Protein AF-A0A0E1VSP1-F1 (afdb_monomer)

Structure (mmCIF, N/CA/C/O backbone):
data_AF-A0A0E1VSP1-F1
#
_entry.id   AF-A0A0E1VSP1-F1
#
loop_
_atom_site.group_PDB
_atom_site.id
_atom_site.type_symbol
_atom_site.label_atom_id
_atom_site.label_alt_id
_atom_site.label_comp_id
_atom_site.label_asym_id
_atom_site.label_entity_id
_atom_site.label_seq_id
_atom_site.pdbx_PDB_ins_code
_atom_site.Cartn_x
_atom_site.Cartn_y
_atom_site.Cartn_z
_atom_site.occupancy
_atom_site.B_iso_or_equiv
_atom_site.auth_seq_id
_atom_site.auth_comp_id
_atom_site.auth_asym_id
_atom_site.auth_atom_id
_atom_site.pdbx_PDB_model_num
ATOM 1 N N . MET A 1 1 ? 3.714 -20.663 0.343 1.00 55.50 1 MET A N 1
ATOM 2 C CA . MET A 1 1 ? 3.458 -19.801 1.525 1.00 55.50 1 MET A CA 1
ATOM 3 C C . MET A 1 1 ? 4.155 -18.482 1.273 1.00 55.50 1 MET A C 1
ATOM 5 O O . MET A 1 1 ? 5.379 -18.453 1.283 1.00 55.50 1 MET A O 1
ATOM 9 N N . THR A 1 2 ? 3.404 -17.428 0.980 1.00 77.06 2 THR A N 1
ATOM 10 C CA . THR A 1 2 ? 3.958 -16.092 0.746 1.00 77.06 2 THR A CA 1
ATOM 11 C C . THR A 1 2 ? 4.135 -15.372 2.085 1.00 77.06 2 THR A C 1
ATOM 13 O O . THR A 1 2 ? 3.242 -15.385 2.932 1.00 77.06 2 THR A O 1
ATOM 16 N N . ILE A 1 3 ? 5.330 -14.822 2.323 1.00 86.62 3 ILE A N 1
ATOM 17 C CA . ILE A 1 3 ? 5.655 -14.083 3.551 1.00 86.62 3 ILE A CA 1
ATOM 18 C C . ILE A 1 3 ? 5.170 -12.638 3.363 1.00 86.62 3 ILE A C 1
ATOM 20 O O . ILE A 1 3 ? 5.496 -12.037 2.339 1.00 86.62 3 ILE A O 1
ATOM 24 N N . PRO A 1 4 ? 4.378 -12.071 4.292 1.00 92.94 4 PRO A N 1
ATOM 25 C CA . PRO A 1 4 ? 3.981 -10.673 4.201 1.00 92.94 4 PRO A CA 1
ATOM 26 C C . PRO A 1 4 ? 5.170 -9.736 4.436 1.00 92.94 4 PRO A C 1
ATOM 28 O O . PRO A 1 4 ? 5.939 -9.947 5.372 1.00 92.94 4 PRO A O 1
ATOM 31 N N . HIS A 1 5 ? 5.256 -8.670 3.646 1.00 95.50 5 HIS A N 1
ATOM 32 C CA . HIS A 1 5 ? 6.238 -7.598 3.799 1.00 95.50 5 HIS A CA 1
ATOM 33 C C . HIS A 1 5 ? 5.539 -6.280 4.115 1.00 95.50 5 HIS A C 1
ATOM 35 O O . HIS A 1 5 ? 4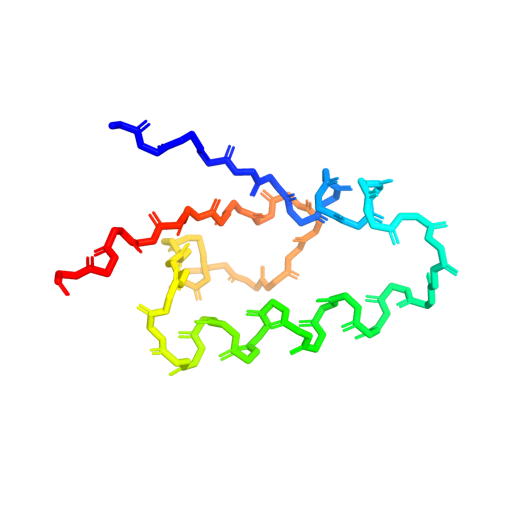.487 -5.966 3.555 1.00 95.50 5 HIS A O 1
ATOM 41 N N . THR A 1 6 ? 6.107 -5.497 5.022 1.00 96.25 6 THR A N 1
ATOM 42 C CA . THR A 1 6 ? 5.603 -4.154 5.326 1.00 96.25 6 THR A CA 1
ATOM 43 C C . THR A 1 6 ? 5.972 -3.166 4.223 1.00 96.25 6 THR A C 1
ATOM 45 O O . THR A 1 6 ? 6.989 -3.324 3.546 1.00 96.25 6 THR A O 1
ATOM 48 N N . LEU A 1 7 ? 5.185 -2.097 4.070 1.00 95.38 7 LEU A N 1
ATOM 49 C CA . LEU A 1 7 ? 5.517 -1.016 3.137 1.00 95.38 7 LEU A CA 1
ATOM 50 C C . LEU A 1 7 ? 6.923 -0.452 3.386 1.00 95.38 7 LEU A C 1
ATOM 52 O O . LEU A 1 7 ? 7.644 -0.159 2.439 1.00 95.38 7 LEU A O 1
ATOM 56 N N . LEU A 1 8 ? 7.324 -0.335 4.656 1.00 95.31 8 LEU A N 1
ATOM 57 C CA . LEU A 1 8 ? 8.655 0.128 5.038 1.00 95.31 8 LEU A CA 1
ATOM 58 C C . LEU A 1 8 ? 9.771 -0.792 4.535 1.00 95.31 8 LEU A C 1
ATOM 60 O O . LEU A 1 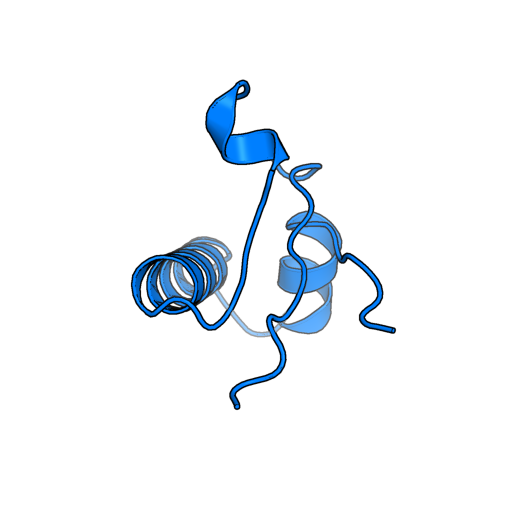8 ? 10.810 -0.305 4.096 1.00 95.31 8 LEU A O 1
ATOM 64 N N . GLU A 1 9 ? 9.586 -2.108 4.634 1.00 95.25 9 GLU A N 1
ATOM 65 C CA . GLU A 1 9 ? 10.554 -3.083 4.125 1.00 95.25 9 GLU A CA 1
ATOM 66 C C . GLU A 1 9 ? 10.655 -2.996 2.604 1.00 95.25 9 GLU A C 1
ATOM 68 O O . GLU A 1 9 ? 11.765 -2.926 2.085 1.00 95.25 9 GLU A O 1
ATOM 73 N N . ILE A 1 10 ? 9.518 -2.881 1.912 1.00 94.00 10 ILE A N 1
ATOM 74 C CA . ILE A 1 10 ? 9.463 -2.732 0.451 1.00 94.00 10 ILE A CA 1
ATOM 75 C C . ILE A 1 10 ? 10.164 -1.439 0.003 1.00 94.00 10 ILE A C 1
ATOM 77 O O . ILE A 1 10 ? 10.999 -1.465 -0.899 1.00 94.00 10 ILE A O 1
ATOM 81 N N . GLU A 1 11 ? 9.872 -0.303 0.647 1.00 94.00 11 GLU A N 1
ATOM 82 C CA . GLU A 1 11 ? 10.530 0.983 0.364 1.00 94.00 11 GLU A CA 1
ATOM 83 C C . GLU A 1 11 ? 12.046 0.912 0.580 1.00 94.00 11 GLU A C 1
ATOM 85 O O . GLU A 1 11 ? 12.813 1.449 -0.219 1.00 94.00 11 GLU A O 1
ATOM 90 N N . ARG A 1 12 ? 12.488 0.231 1.643 1.00 93.00 12 ARG A N 1
ATOM 91 C CA . ARG A 1 12 ? 13.913 0.060 1.955 1.00 93.00 12 ARG A CA 1
ATOM 92 C C . ARG A 1 12 ? 14.615 -0.890 0.999 1.00 93.00 12 ARG A C 1
ATOM 94 O O . ARG A 1 12 ? 15.769 -0.643 0.665 1.00 93.00 12 ARG A O 1
ATOM 101 N N . GLU A 1 13 ? 13.971 -1.961 0.566 1.00 91.19 13 GLU A N 1
ATOM 102 C CA . GLU A 1 13 ? 14.558 -2.894 -0.396 1.00 91.19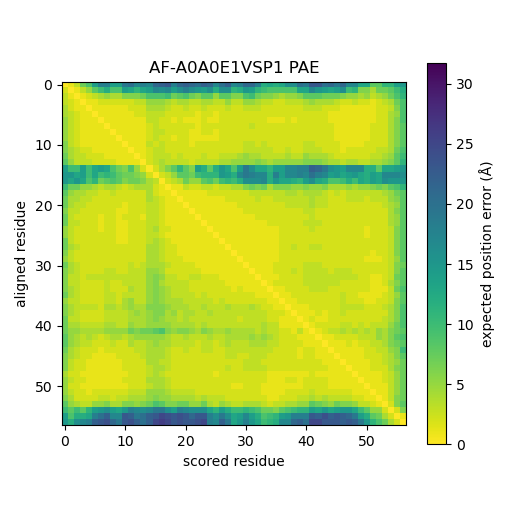 13 GLU A CA 1
ATOM 103 C C . GLU A 1 13 ? 14.735 -2.228 -1.764 1.00 91.19 13 GLU A C 1
ATOM 105 O O . GLU A 1 13 ? 15.774 -2.358 -2.409 1.00 91.19 13 GLU A O 1
ATOM 110 N N . LEU A 1 14 ? 13.762 -1.407 -2.156 1.00 87.19 14 LEU A N 1
ATOM 111 C CA . LEU A 1 14 ? 13.762 -0.658 -3.407 1.00 87.19 14 LEU A CA 1
ATOM 112 C C . LEU A 1 14 ? 14.491 0.699 -3.313 1.00 87.19 14 LEU A C 1
ATOM 114 O O . LEU A 1 14 ? 14.233 1.546 -4.165 1.00 87.19 14 LEU A O 1
ATOM 118 N N . SER A 1 15 ? 15.392 0.891 -2.327 1.00 67.19 15 SER A N 1
ATOM 119 C CA . SER A 1 15 ? 16.087 2.128 -1.855 1.00 67.19 15 SER A CA 1
ATOM 120 C C . SER A 1 15 ? 16.768 3.057 -2.891 1.00 67.19 15 SER A C 1
ATOM 122 O O . SER A 1 15 ? 17.583 3.906 -2.534 1.00 67.19 15 SER A O 1
ATOM 124 N N . VAL A 1 16 ? 16.476 2.938 -4.181 1.00 66.56 16 VAL A N 1
ATOM 125 C CA . VAL A 1 16 ? 17.091 3.695 -5.276 1.00 66.56 16 VAL A CA 1
ATOM 126 C C . VAL A 1 16 ? 16.298 4.964 -5.640 1.00 66.56 16 VAL A C 1
ATOM 128 O O . VAL A 1 16 ? 16.821 5.811 -6.359 1.00 66.56 16 VAL A O 1
ATOM 131 N N . GLY A 1 17 ? 15.062 5.151 -5.154 1.00 71.81 17 GLY A N 1
ATOM 132 C CA . GLY A 1 17 ? 14.191 6.235 -5.634 1.00 71.81 17 GLY A CA 1
ATOM 133 C C . GLY A 1 17 ? 13.256 6.869 -4.605 1.00 71.81 17 GLY A C 1
ATOM 134 O O . GLY A 1 17 ? 13.260 6.533 -3.424 1.00 71.81 17 GLY A O 1
ATOM 135 N N . ASP A 1 18 ? 12.452 7.820 -5.087 1.00 88.44 18 ASP A N 1
ATOM 136 C CA . ASP A 1 18 ? 11.403 8.492 -4.315 1.00 88.44 18 ASP A CA 1
ATOM 137 C C . ASP A 1 18 ? 10.405 7.457 -3.744 1.00 88.44 18 ASP A C 1
ATOM 139 O O . ASP A 1 18 ? 9.813 6.699 -4.523 1.00 88.44 18 ASP A O 1
ATOM 143 N N . PRO A 1 19 ? 10.165 7.427 -2.416 1.00 90.38 19 PRO A N 1
ATOM 144 C CA . PRO A 1 19 ? 9.166 6.556 -1.796 1.00 90.38 19 PRO A CA 1
ATOM 145 C C . PRO A 1 19 ? 7.772 6.656 -2.430 1.00 90.38 19 PRO A C 1
ATOM 147 O O . PRO A 1 19 ? 7.019 5.681 -2.430 1.00 90.38 19 PRO A O 1
ATOM 150 N N . ALA A 1 20 ? 7.414 7.805 -3.013 1.00 91.19 20 ALA A N 1
ATOM 151 C CA . ALA A 1 20 ? 6.159 7.970 -3.736 1.00 91.19 20 ALA A CA 1
ATOM 152 C C . ALA A 1 20 ? 6.050 7.034 -4.953 1.00 91.19 20 ALA A C 1
ATOM 154 O O . ALA A 1 20 ? 4.966 6.513 -5.221 1.00 91.19 20 ALA A O 1
ATOM 155 N N . LEU A 1 21 ? 7.157 6.761 -5.655 1.00 91.75 21 LEU A N 1
ATOM 156 C CA . LEU A 1 21 ? 7.179 5.841 -6.797 1.00 91.75 21 LEU A CA 1
ATOM 157 C C . LEU A 1 21 ? 6.977 4.392 -6.355 1.00 91.75 21 LEU A C 1
ATOM 159 O O . LEU A 1 21 ? 6.211 3.662 -6.983 1.00 91.75 21 LEU A O 1
ATOM 163 N N . VAL A 1 22 ? 7.609 3.991 -5.248 1.00 92.88 22 VAL A N 1
ATOM 164 C CA . VAL A 1 22 ? 7.417 2.655 -4.667 1.00 92.88 22 VAL A CA 1
ATOM 165 C C . VAL A 1 22 ? 5.959 2.463 -4.253 1.00 92.88 22 VAL A C 1
ATOM 167 O O . VAL A 1 22 ? 5.336 1.472 -4.625 1.00 92.88 22 VAL A O 1
ATOM 170 N N . ARG A 1 23 ? 5.372 3.445 -3.559 1.00 93.88 23 ARG A N 1
ATOM 171 C CA . ARG A 1 2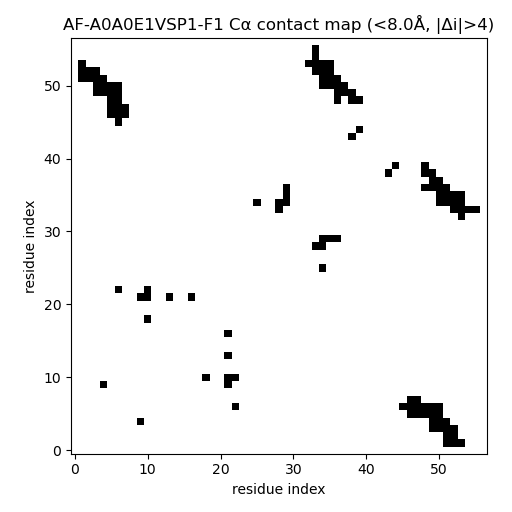3 ? 3.954 3.413 -3.166 1.00 93.88 23 ARG A CA 1
ATOM 172 C C . ARG A 1 23 ? 3.018 3.344 -4.367 1.00 93.88 23 ARG A C 1
ATOM 174 O O . ARG A 1 23 ? 2.056 2.581 -4.334 1.00 93.88 23 ARG A O 1
ATOM 181 N N . ALA A 1 24 ? 3.298 4.101 -5.427 1.00 94.06 24 ALA A N 1
ATOM 182 C CA . ALA A 1 24 ? 2.514 4.056 -6.658 1.00 94.06 24 ALA A CA 1
ATOM 183 C C . ALA A 1 24 ? 2.593 2.679 -7.339 1.00 94.06 24 ALA A C 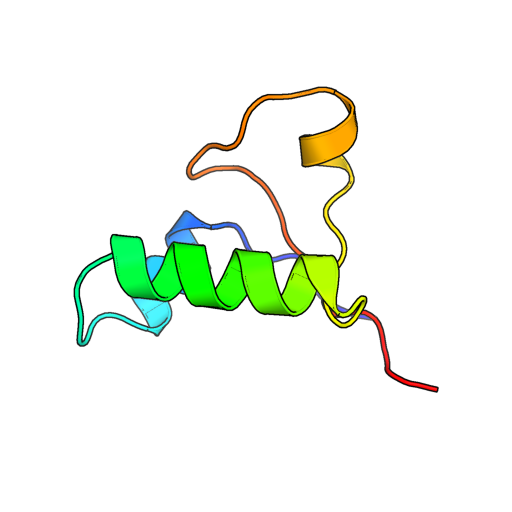1
ATOM 185 O O . ALA A 1 24 ? 1.570 2.155 -7.780 1.00 94.06 24 ALA A O 1
ATOM 186 N N . ALA A 1 25 ? 3.777 2.062 -7.377 1.00 93.38 25 ALA A N 1
ATOM 187 C CA . ALA A 1 25 ? 3.956 0.713 -7.908 1.00 93.38 25 ALA A CA 1
ATOM 188 C C . ALA A 1 25 ? 3.202 -0.336 -7.073 1.00 93.38 25 ALA A C 1
ATOM 190 O O . ALA A 1 25 ? 2.472 -1.152 -7.635 1.00 93.38 25 ALA A O 1
ATOM 191 N N . VAL A 1 26 ? 3.306 -0.276 -5.739 1.00 93.62 26 VAL A N 1
ATOM 192 C CA . VAL A 1 26 ? 2.556 -1.154 -4.823 1.00 93.62 26 VAL A CA 1
ATOM 193 C C . VAL A 1 26 ? 1.050 -0.986 -5.022 1.00 93.62 26 VAL A C 1
ATOM 195 O O . VAL A 1 26 ? 0.343 -1.982 -5.151 1.00 93.62 26 VAL A O 1
ATOM 198 N N . PHE A 1 27 ? 0.552 0.250 -5.126 1.00 94.00 27 PHE A N 1
ATOM 199 C CA . PHE A 1 27 ? -0.855 0.511 -5.439 1.00 94.00 27 PHE A CA 1
ATOM 200 C C . PHE A 1 27 ? -1.273 -0.129 -6.769 1.00 94.00 27 PHE A C 1
ATOM 202 O O . PHE A 1 27 ? -2.316 -0.776 -6.833 1.00 94.00 27 PHE A O 1
ATOM 209 N N . GLY A 1 28 ? -0.450 0.001 -7.814 1.00 94.38 28 GLY A N 1
ATOM 210 C CA . GLY A 1 28 ? -0.696 -0.635 -9.108 1.00 94.38 28 GLY A CA 1
ATOM 211 C C . GLY A 1 28 ? -0.796 -2.161 -9.010 1.00 94.38 28 GLY A C 1
ATOM 212 O O . GLY A 1 28 ? -1.710 -2.748 -9.585 1.00 94.38 28 GLY A O 1
ATOM 213 N N . LEU A 1 29 ? 0.089 -2.799 -8.238 1.00 94.31 29 LEU A N 1
ATOM 214 C CA . LEU A 1 29 ? 0.072 -4.249 -8.008 1.00 94.31 29 LEU A CA 1
ATOM 215 C C . LEU A 1 29 ? -1.153 -4.707 -7.209 1.00 94.31 29 LEU A C 1
ATOM 217 O O . LEU A 1 29 ? -1.735 -5.742 -7.534 1.00 94.31 29 LEU A O 1
ATOM 221 N N . VAL A 1 30 ? -1.568 -3.932 -6.203 1.00 94.12 30 VAL A N 1
ATOM 222 C CA . VAL A 1 30 ? -2.795 -4.198 -5.436 1.00 94.12 30 VAL A CA 1
ATOM 223 C C . VAL A 1 30 ? -4.023 -4.074 -6.329 1.00 94.12 30 VAL A C 1
ATOM 225 O O . VAL A 1 30 ? -4.861 -4.970 -6.365 1.00 94.12 30 VAL A O 1
ATOM 228 N N . HIS A 1 31 ? -4.109 -2.996 -7.108 1.00 93.06 31 HI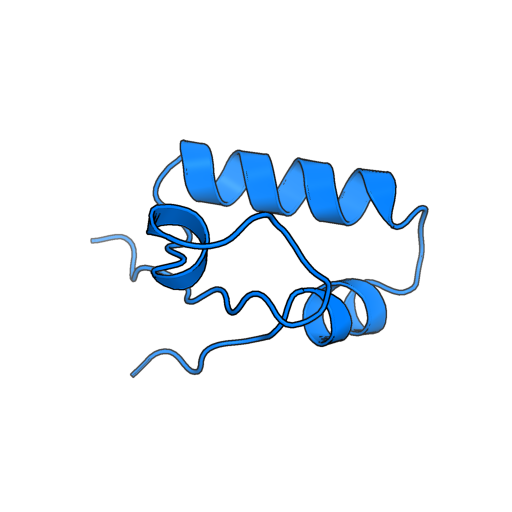S A N 1
ATOM 229 C CA . HIS A 1 31 ? -5.212 -2.778 -8.040 1.00 93.06 31 HIS A CA 1
ATOM 230 C C . HIS A 1 31 ? -5.283 -3.864 -9.127 1.00 93.06 31 HIS A C 1
ATOM 232 O O . HIS A 1 31 ? -6.372 -4.256 -9.539 1.00 93.06 31 HIS A O 1
ATOM 238 N N . ALA A 1 32 ? -4.136 -4.371 -9.586 1.00 94.00 32 ALA A N 1
ATOM 239 C CA . ALA A 1 32 ? -4.060 -5.470 -10.549 1.00 94.00 32 ALA A CA 1
ATOM 240 C C . ALA A 1 32 ? -4.338 -6.856 -9.934 1.00 94.00 32 ALA A C 1
ATOM 242 O O . ALA A 1 32 ? -4.428 -7.836 -10.670 1.00 94.00 32 ALA A O 1
ATOM 243 N N . GLY A 1 33 ? -4.473 -6.956 -8.607 1.00 92.94 33 GLY A N 1
ATOM 244 C CA . GLY A 1 33 ? -4.708 -8.222 -7.915 1.00 92.94 33 GLY A CA 1
ATOM 245 C C . GLY A 1 33 ? -3.483 -9.137 -7.855 1.00 92.94 33 GLY A C 1
ATOM 246 O O . GLY A 1 33 ? -3.650 -10.343 -7.738 1.00 92.94 33 GLY A O 1
ATOM 247 N N . HIS A 1 34 ? -2.270 -8.582 -7.958 1.00 93.00 34 HIS A N 1
ATOM 248 C CA . HIS A 1 34 ? -1.007 -9.315 -7.777 1.00 93.00 34 HIS A CA 1
ATOM 249 C C . HIS A 1 34 ? -0.495 -9.278 -6.332 1.00 93.00 34 HIS A C 1
ATOM 251 O O . HIS A 1 34 ? 0.384 -10.053 -5.945 1.00 93.00 34 HIS A O 1
ATOM 257 N N . VAL A 1 35 ? -1.026 -8.353 -5.536 1.00 94.06 35 VAL A N 1
ATOM 258 C CA . VAL A 1 35 ? -0.705 -8.175 -4.125 1.00 94.06 35 VAL A CA 1
ATOM 259 C C . VAL A 1 35 ? -2.006 -7.937 -3.366 1.00 94.06 35 VAL A C 1
ATOM 261 O O . VAL A 1 35 ? -2.850 -7.169 -3.817 1.00 94.06 35 VAL A O 1
ATOM 264 N N . ASP A 1 36 ? -2.159 -8.556 -2.199 1.00 94.62 36 ASP A N 1
ATOM 265 C CA . ASP A 1 36 ? -3.259 -8.274 -1.272 1.00 94.62 36 ASP A CA 1
ATOM 266 C C . ASP A 1 36 ? -2.724 -7.597 -0.002 1.00 94.62 36 ASP A C 1
ATOM 268 O O . ASP A 1 36 ? -1.558 -7.744 0.382 1.00 94.62 36 ASP A O 1
ATOM 272 N N . SER A 1 37 ? -3.596 -6.849 0.665 1.00 94.12 37 SER A N 1
ATOM 273 C CA . SER A 1 37 ? -3.356 -6.282 1.984 1.00 94.12 37 SER A CA 1
ATOM 274 C C . SER A 1 37 ? -4.664 -6.249 2.760 1.00 94.12 37 SER A C 1
ATOM 276 O O . SER A 1 37 ? -5.554 -5.439 2.493 1.00 94.12 37 SER A O 1
ATOM 278 N N . VAL A 1 38 ? -4.780 -7.131 3.754 1.00 91.44 38 VAL A N 1
ATOM 279 C CA . VAL A 1 38 ? -5.968 -7.166 4.618 1.00 91.44 38 VAL A CA 1
ATOM 280 C C . VAL A 1 38 ? -6.082 -5.895 5.463 1.00 91.44 38 VAL A C 1
ATOM 282 O O . VAL A 1 38 ? -7.191 -5.435 5.723 1.00 91.44 38 VAL A O 1
ATOM 285 N N . ASP A 1 39 ? -4.939 -5.305 5.828 1.00 92.25 39 ASP A N 1
ATOM 286 C CA . ASP A 1 39 ? -4.853 -4.125 6.688 1.00 92.25 39 ASP A CA 1
ATOM 287 C C . ASP A 1 39 ? -5.563 -2.919 6.040 1.00 92.25 39 ASP A C 1
ATOM 289 O O . ASP A 1 39 ? -6.271 -2.185 6.722 1.00 92.25 39 ASP A O 1
ATOM 293 N N . LEU A 1 40 ? -5.477 -2.766 4.710 1.00 92.19 40 LEU A N 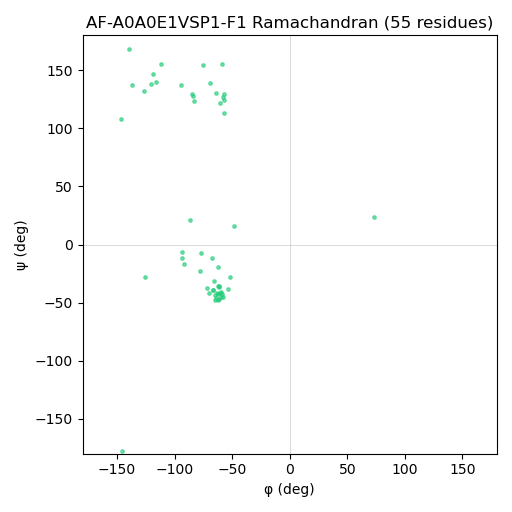1
ATOM 294 C CA . LEU A 1 40 ? -6.114 -1.664 3.969 1.00 92.19 40 LEU A CA 1
ATOM 295 C C . LEU A 1 40 ? -7.650 -1.703 3.958 1.00 92.19 40 LEU A C 1
ATOM 297 O O . LEU A 1 40 ? -8.284 -0.733 3.545 1.00 92.19 40 LEU A O 1
ATOM 301 N N . ARG A 1 41 ? -8.270 -2.809 4.386 1.00 91.38 41 ARG A N 1
ATOM 302 C CA . ARG A 1 41 ? -9.737 -2.919 4.465 1.00 91.38 41 ARG A CA 1
ATOM 303 C C . ARG A 1 41 ? -10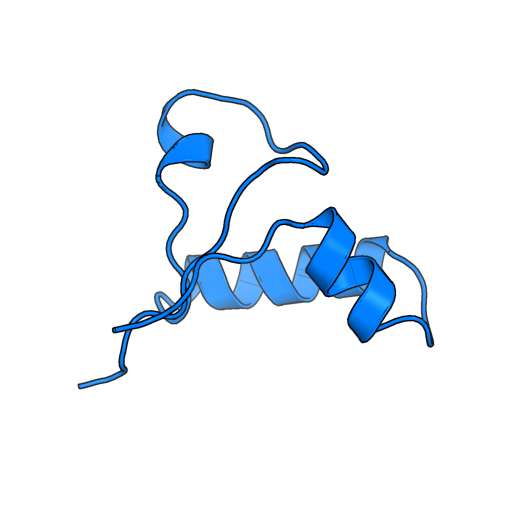.307 -2.206 5.687 1.00 91.38 41 ARG A C 1
ATOM 305 O O . ARG A 1 41 ? -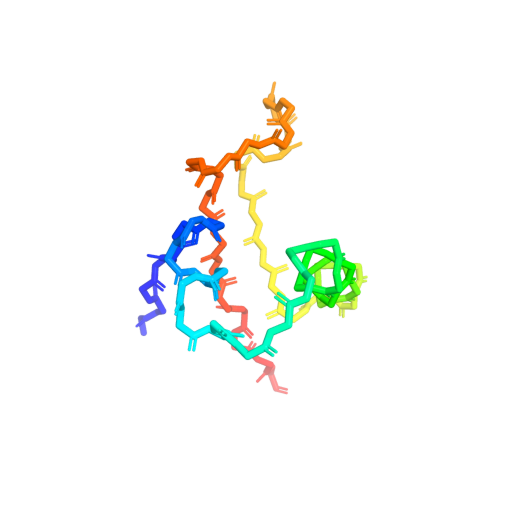11.491 -1.878 5.694 1.00 91.38 41 ARG A O 1
ATOM 312 N N . THR A 1 42 ? -9.489 -2.010 6.716 1.00 93.44 42 THR A N 1
ATOM 313 C CA . THR A 1 42 ? -9.910 -1.457 8.010 1.00 93.44 42 THR A CA 1
ATOM 314 C C . THR A 1 42 ? -9.087 -0.249 8.429 1.00 93.44 42 THR A C 1
ATOM 316 O O . THR A 1 42 ? -9.610 0.614 9.125 1.00 93.44 42 THR A O 1
ATOM 319 N N . GLU A 1 43 ? -7.832 -0.167 7.988 1.00 94.94 43 GLU A N 1
ATOM 320 C CA . GLU A 1 43 ? -6.880 0.862 8.390 1.00 94.94 43 GLU A CA 1
ATOM 321 C C . GLU A 1 43 ? -6.412 1.700 7.187 1.00 94.94 43 GLU A C 1
ATOM 323 O O . GLU A 1 43 ? -6.258 1.180 6.076 1.00 94.94 43 GLU A O 1
ATOM 328 N N . PRO A 1 44 ? -6.125 2.999 7.386 1.00 93.44 44 PRO A N 1
ATOM 329 C CA . PRO A 1 44 ? -5.425 3.802 6.392 1.00 93.44 44 PRO A CA 1
ATOM 330 C C . PRO A 1 44 ? -4.039 3.227 6.059 1.00 93.44 44 PRO A C 1
ATOM 332 O O . PRO A 1 44 ? -3.397 2.571 6.882 1.00 93.44 44 PRO A O 1
ATOM 335 N N . LEU A 1 45 ? -3.532 3.545 4.864 1.00 93.50 45 LEU A N 1
ATOM 336 C CA . LEU A 1 45 ? -2.171 3.184 4.464 1.00 93.50 45 LEU A CA 1
ATOM 337 C C . LEU A 1 45 ? -1.141 3.753 5.453 1.00 93.50 45 LEU A C 1
ATOM 339 O O . LEU A 1 45 ? -1.119 4.954 5.729 1.00 93.50 45 LEU A O 1
ATOM 343 N N . SER A 1 46 ? -0.240 2.896 5.924 1.00 95.69 46 SER A N 1
ATOM 344 C CA . SER A 1 46 ? 0.884 3.265 6.779 1.00 95.69 46 SER A CA 1
ATOM 345 C C . SER A 1 46 ? 2.145 2.496 6.383 1.00 95.69 46 SER A C 1
ATOM 347 O O . SER A 1 46 ? 2.096 1.511 5.649 1.00 95.69 46 SER A O 1
ATOM 349 N N . LEU A 1 47 ? 3.293 2.905 6.924 1.00 95.44 47 LEU A N 1
ATOM 350 C CA . LEU A 1 47 ? 4.557 2.185 6.741 1.00 95.44 47 LEU A CA 1
ATOM 351 C C . LEU A 1 47 ? 4.534 0.752 7.310 1.00 95.44 47 LEU A C 1
ATOM 353 O O . LEU A 1 47 ? 5.357 -0.072 6.918 1.00 95.44 47 LEU A O 1
ATOM 357 N N . LEU A 1 48 ? 3.595 0.458 8.215 1.00 96.44 48 LEU A N 1
ATOM 358 C CA . LEU A 1 48 ? 3.410 -0.855 8.833 1.00 96.44 48 LEU A CA 1
ATOM 359 C C . LEU A 1 48 ? 2.376 -1.720 8.105 1.00 96.44 48 LEU A C 1
ATOM 361 O O . LEU A 1 48 ? 2.218 -2.886 8.459 1.00 96.44 48 LEU A O 1
ATOM 365 N N . THR A 1 49 ? 1.680 -1.173 7.103 1.00 96.69 49 THR A N 1
ATOM 366 C CA . THR A 1 49 ? 0.733 -1.932 6.282 1.00 96.69 49 THR A CA 1
ATOM 367 C C . THR A 1 49 ? 1.460 -3.099 5.627 1.00 96.69 49 THR A C 1
ATOM 369 O O . THR A 1 49 ? 2.499 -2.908 4.988 1.00 96.69 49 THR A O 1
ATOM 372 N N . ARG A 1 50 ? 0.915 -4.305 5.800 1.00 96.25 50 ARG A N 1
ATOM 373 C CA . ARG A 1 50 ? 1.501 -5.539 5.280 1.00 96.25 50 ARG A CA 1
ATOM 374 C C . ARG A 1 50 ? 0.896 -5.895 3.935 1.00 96.25 50 ARG A C 1
ATOM 376 O O . ARG A 1 50 ? -0.321 -5.851 3.754 1.00 96.25 50 ARG A O 1
ATOM 383 N N . PHE A 1 51 ? 1.762 -6.303 3.026 1.00 95.56 51 PHE A N 1
ATOM 384 C CA . PHE A 1 51 ? 1.440 -6.720 1.675 1.00 95.56 51 PHE A CA 1
ATOM 385 C C . PHE A 1 51 ? 1.898 -8.154 1.476 1.00 95.56 51 PHE A C 1
ATOM 387 O O . PHE A 1 51 ? 2.984 -8.537 1.910 1.00 95.56 51 PHE A O 1
ATOM 394 N N . VAL A 1 52 ? 1.068 -8.952 0.818 1.00 95.25 52 VAL A N 1
ATOM 395 C CA . VAL A 1 52 ? 1.383 -10.337 0.487 1.00 95.25 52 VAL A CA 1
ATOM 396 C C . VAL A 1 52 ? 1.179 -10.548 -1.005 1.00 95.25 52 VAL A C 1
ATOM 398 O O . VAL A 1 52 ? 0.159 -10.142 -1.558 1.00 95.25 52 VAL A O 1
ATOM 401 N N . ALA A 1 53 ? 2.156 -11.165 -1.669 1.00 92.62 53 ALA A N 1
ATOM 402 C CA . ALA A 1 53 ? 1.993 -11.560 -3.060 1.00 92.62 53 ALA A CA 1
ATOM 403 C C . ALA A 1 53 ? 0.879 -12.609 -3.153 1.00 92.62 53 ALA A C 1
ATOM 405 O O . ALA A 1 53 ? 0.873 -13.599 -2.411 1.00 92.62 53 ALA A O 1
ATOM 406 N N . THR A 1 54 ? -0.059 -12.391 -4.063 1.00 88.75 54 THR A N 1
ATOM 407 C CA . THR A 1 54 ? -1.005 -13.426 -4.469 1.00 88.75 54 THR A CA 1
ATOM 408 C C . THR A 1 54 ? -0.304 -14.266 -5.525 1.00 88.75 54 THR A C 1
ATOM 410 O O . THR A 1 54 ? 0.173 -13.719 -6.521 1.00 88.75 54 THR A O 1
ATOM 413 N N . GLU A 1 55 ? -0.196 -15.578 -5.313 1.00 70.12 55 GLU A N 1
ATOM 414 C CA . GLU A 1 55 ? 0.263 -16.476 -6.374 1.00 70.12 55 GLU A CA 1
ATOM 415 C C . GLU A 1 55 ? -0.681 -16.281 -7.566 1.00 70.12 55 GLU A C 1
ATOM 417 O O . GLU A 1 55 ? -1.883 -16.529 -7.463 1.00 70.12 55 GLU A O 1
ATOM 422 N N . ALA A 1 56 ? -0.159 -15.729 -8.664 1.00 56.66 56 ALA A N 1
ATOM 423 C CA . ALA A 1 56 ? -0.893 -15.699 -9.915 1.00 56.66 56 ALA A CA 1
ATOM 424 C C . ALA A 1 56 ? -1.149 -17.160 -10.304 1.00 56.66 56 ALA A C 1
ATOM 426 O O . ALA A 1 56 ? -0.200 -17.945 -10.373 1.00 56.66 56 ALA A O 1
ATOM 427 N N . ALA A 1 57 ? -2.425 -17.516 -10.457 1.00 47.38 57 ALA A N 1
ATOM 428 C CA . ALA A 1 57 ? -2.837 -18.819 -10.966 1.00 47.38 57 ALA A CA 1
ATOM 429 C C . ALA A 1 57 ? -2.280 -19.072 -12.374 1.00 47.38 57 ALA A C 1
ATOM 431 O O . ALA A 1 57 ? -2.185 -18.093 -13.153 1.00 47.38 57 ALA A O 1
#

Sequence (57 aa):
MTIPHTLLEIERELSVGDPALVRAAVFGLVHAGHVDSVDLRTEPLSLLTRFVATEAA

Secondary structure (DSSP, 8-state):
-PPPEEHHHHHHHTTTS-HHHHHHHHHHHHHTTSEE-SGGGTS---TT-EEEE----

Organism: NCBI:txid320371

Solvent-accessible surface area (backbone atoms only — not comparable to full-atom values): 3421 Å² total; per-residue (Å²): 136,71,73,68,41,31,44,48,56,54,45,57,74,59,65,86,64,62,62,68,58,51,52,50,51,52,51,51,35,40,76,70,63,46,28,48,47,76,49,65,78,83,42,81,90,47,60,76,39,44,38,28,62,44,82,79,128

pLDDT: mean 89.23, std 10.96, range [47.38, 96.69]

Radius of gyration: 10.94 Å; Cα contacts (8 Å, |Δi|>4): 63; chains: 1; bounding box: 27×28×20 Å

Mean predicted aligned error: 4.19 Å

Foldseek 3Di:
DWDKDFLLRQCVVVVPDDSVVSVVVVVVCCVVVQKDWPCVVPHDDDRRTIITGDPDD

Nearest PDB structures (foldseek):
  4eju-assembly1_A  TM=7.058E-01  e=1.052E+00  Staphylococcus epidermidis RP62A
  4g6q-assembly1_A  TM=7.056E-01  e=2.210E+00  Kribbella flavida DSM 17836
  5x11-assembly3_D  TM=6.242E-01  e=1.577E+00  Bacillus spizizenii str. W23
  4g6q-assembly2_B  TM=7.177E-01  e=4.058E+00  Kribbella flavida DSM 17836
  6eu2-assembly1_O  TM=7.235E-01  e=3.793E+00  Saccharomyces cerevisiae S288C